Protein AF-R7PV23-F1 (afdb_monomer)

Foldseek 3Di:
DQQLVVLVVQLVVLVVQLVVCVVPPVSNVVSVVSNVVSVVSNVVSVVVVVVLVVVLVVVVVVCCVVPVVVLLVVLLVVLVVLVVVDDDPVSVVVLVVSLVVQLVSCCVVRVSDDSVVSNVSSVVSSVVSVVD

Mean predicted aligned error: 7.18 Å

Organism: NCBI:txid1263088

pLDDT: mean 91.24, std 4.99, range [59.69, 97.0]

Solvent-accessible surface area (backbone atoms only — not comparable to full-atom values): 6990 Å² total; per-residue (Å²): 132,64,49,39,60,55,12,49,52,39,28,55,53,16,52,53,42,29,66,76,24,64,91,38,66,75,53,24,55,52,20,50,51,43,26,54,52,12,49,52,41,23,51,52,36,52,52,52,51,53,52,50,51,49,53,52,51,57,51,44,60,57,36,38,70,72,47,49,50,55,50,53,50,55,52,52,53,49,49,56,52,42,63,74,74,39,63,72,68,60,32,54,53,53,50,54,50,50,49,52,52,50,47,49,53,49,48,72,75,40,72,87,58,53,69,72,57,52,51,48,54,45,51,52,50,54,56,56,59,75,76,109

Structure (mmCIF, N/CA/C/O backbone):
data_AF-R7PV23-F1
#
_entry.id   AF-R7PV23-F1
#
loop_
_atom_site.group_PDB
_atom_site.id
_atom_site.type_symbol
_atom_site.label_atom_id
_atom_site.label_alt_id
_atom_site.label_comp_id
_atom_site.label_asym_id
_atom_site.label_entity_id
_atom_site.label_seq_id
_atom_site.pdbx_PDB_ins_code
_atom_site.Cartn_x
_atom_site.Cartn_y
_atom_site.Cartn_z
_atom_site.occupancy
_atom_site.B_iso_or_equiv
_atom_site.auth_seq_id
_atom_site.auth_comp_id
_atom_site.auth_asym_id
_atom_site.auth_atom_id
_atom_site.pdbx_PDB_model_num
ATOM 1 N N . MET A 1 1 ? 6.591 11.189 -14.316 1.00 60.50 1 MET A N 1
ATOM 2 C CA . MET A 1 1 ? 6.814 10.385 -15.539 1.00 60.50 1 MET A CA 1
ATOM 3 C C . MET A 1 1 ? 7.499 9.096 -15.109 1.00 60.50 1 MET A C 1
ATOM 5 O O . MET A 1 1 ? 8.414 9.182 -14.304 1.00 60.50 1 MET A O 1
ATOM 9 N N . ASP A 1 2 ? 7.009 7.926 -15.515 1.00 82.88 2 ASP A N 1
ATOM 10 C CA . ASP A 1 2 ? 7.526 6.635 -15.030 1.00 82.88 2 ASP A CA 1
ATOM 11 C C . ASP A 1 2 ? 8.887 6.334 -15.678 1.00 82.88 2 ASP A C 1
ATOM 13 O O . ASP A 1 2 ? 8.956 6.047 -16.874 1.00 82.88 2 ASP A O 1
ATOM 17 N N . THR A 1 3 ? 9.967 6.429 -14.896 1.00 84.25 3 THR A N 1
ATOM 18 C CA . THR A 1 3 ? 11.354 6.235 -15.352 1.00 84.25 3 THR A CA 1
ATOM 19 C C . THR A 1 3 ? 11.546 4.898 -16.066 1.00 84.25 3 THR A C 1
ATOM 21 O O . THR A 1 3 ? 12.290 4.825 -17.042 1.00 84.25 3 THR A O 1
ATOM 24 N N . LYS A 1 4 ? 10.804 3.857 -15.662 1.00 88.44 4 LYS A N 1
ATOM 25 C CA . LYS A 1 4 ? 10.847 2.545 -16.320 1.00 88.44 4 LYS A CA 1
ATOM 26 C C . LYS A 1 4 ? 10.292 2.623 -17.738 1.00 88.44 4 LYS A C 1
ATOM 28 O O . LYS A 1 4 ? 10.907 2.090 -18.657 1.00 88.44 4 LYS A O 1
ATOM 33 N N . LYS A 1 5 ? 9.169 3.327 -17.931 1.00 89.38 5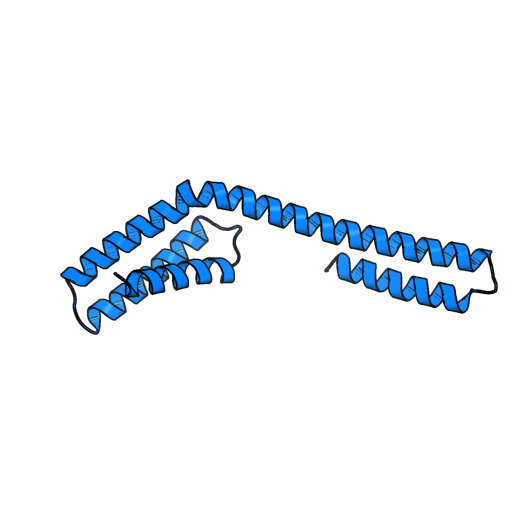 LYS A N 1
ATOM 34 C CA . LYS A 1 5 ? 8.550 3.525 -19.254 1.00 89.38 5 LYS A CA 1
ATOM 35 C C . LYS A 1 5 ? 9.441 4.345 -20.183 1.00 89.38 5 LYS A C 1
ATOM 37 O O . LYS A 1 5 ? 9.518 4.029 -21.364 1.00 89.38 5 LYS A O 1
ATOM 42 N N . ILE A 1 6 ? 10.139 5.351 -19.649 1.00 89.81 6 ILE A N 1
ATOM 43 C CA . ILE A 1 6 ? 11.120 6.137 -20.414 1.00 89.81 6 ILE A CA 1
ATOM 44 C C . ILE A 1 6 ? 12.256 5.232 -20.899 1.00 89.81 6 ILE A C 1
ATOM 46 O O . ILE A 1 6 ? 12.561 5.225 -22.088 1.00 89.81 6 ILE A O 1
ATOM 50 N N . GLY A 1 7 ? 12.846 4.435 -20.002 1.00 89.75 7 GLY A N 1
ATOM 51 C CA . GLY A 1 7 ? 13.919 3.512 -20.372 1.00 89.75 7 GLY A CA 1
ATOM 52 C C . GLY A 1 7 ? 13.468 2.475 -21.407 1.00 89.75 7 GLY A C 1
ATOM 53 O O . GLY A 1 7 ? 14.158 2.272 -22.401 1.00 89.75 7 GLY A O 1
ATOM 54 N N . ILE A 1 8 ? 12.256 1.920 -21.265 1.00 91.88 8 ILE A N 1
ATOM 55 C CA . ILE A 1 8 ? 11.673 0.993 -22.252 1.00 91.88 8 ILE A CA 1
ATOM 56 C C . ILE A 1 8 ? 11.513 1.668 -23.621 1.00 91.88 8 ILE A C 1
ATOM 58 O O . ILE A 1 8 ? 11.875 1.076 -24.634 1.00 91.88 8 ILE A O 1
ATOM 62 N N . ALA A 1 9 ? 11.022 2.910 -23.672 1.00 93.25 9 ALA A N 1
ATOM 63 C CA . ALA A 1 9 ? 10.896 3.643 -24.931 1.00 93.25 9 ALA A CA 1
ATOM 64 C C . ALA A 1 9 ? 12.261 3.853 -25.614 1.00 93.25 9 ALA A C 1
ATOM 66 O O . ALA A 1 9 ? 12.383 3.647 -26.820 1.00 93.25 9 ALA A O 1
ATOM 67 N N . ILE A 1 10 ? 13.300 4.188 -24.840 1.00 92.00 10 ILE A N 1
ATOM 68 C CA . ILE A 1 10 ? 14.673 4.341 -25.346 1.00 92.00 10 ILE A CA 1
ATOM 69 C C . ILE A 1 10 ? 15.209 3.012 -25.896 1.00 92.00 10 ILE A C 1
ATOM 71 O O . ILE A 1 10 ? 15.812 3.004 -26.967 1.00 92.00 10 ILE A O 1
ATOM 75 N N . ILE A 1 11 ? 14.950 1.887 -25.216 1.00 93.81 11 ILE A N 1
ATOM 76 C CA . ILE A 1 11 ? 15.338 0.548 -25.691 1.00 93.81 11 ILE A CA 1
ATOM 77 C C . ILE A 1 11 ? 14.674 0.243 -27.038 1.00 93.81 11 ILE A C 1
ATOM 79 O O . ILE A 1 11 ? 15.354 -0.196 -27.961 1.00 93.81 11 ILE A O 1
ATOM 83 N N . VAL A 1 12 ? 13.369 0.500 -27.178 1.00 94.69 12 VAL A N 1
ATOM 84 C CA . VAL A 1 12 ? 12.626 0.236 -28.424 1.00 94.69 12 VAL A CA 1
ATOM 85 C C . VAL A 1 12 ? 13.181 1.058 -29.591 1.00 94.69 12 VAL A C 1
ATOM 87 O O . VAL A 1 12 ? 13.401 0.520 -30.680 1.00 94.69 12 VAL A O 1
ATOM 90 N N . VAL A 1 13 ? 13.464 2.344 -29.365 1.00 93.44 13 VAL A N 1
ATOM 91 C CA . VAL A 1 13 ? 14.088 3.208 -30.379 1.00 93.44 13 VAL A CA 1
ATOM 92 C C . VAL A 1 13 ? 15.494 2.711 -30.718 1.00 93.44 13 VAL A C 1
ATOM 94 O O . VAL A 1 13 ? 15.823 2.562 -31.892 1.00 93.44 13 VAL A O 1
ATOM 97 N N . GLY A 1 14 ? 16.307 2.392 -29.708 1.00 92.06 14 GLY A N 1
ATOM 98 C CA . GLY A 1 14 ? 17.664 1.885 -29.896 1.00 92.06 14 GLY A CA 1
ATOM 99 C C . GLY A 1 14 ? 17.706 0.580 -30.697 1.00 92.06 14 GLY A C 1
ATOM 100 O O . GLY A 1 14 ? 18.492 0.465 -31.631 1.00 92.06 14 GLY A O 1
ATOM 101 N N . LEU A 1 15 ? 16.816 -0.373 -30.402 1.00 92.56 15 LEU A N 1
ATOM 102 C CA . LEU A 1 15 ? 16.712 -1.636 -31.141 1.00 92.56 15 LEU A CA 1
ATOM 103 C C . LEU A 1 15 ? 16.295 -1.416 -32.598 1.00 92.56 15 LEU A C 1
ATOM 105 O O . LEU A 1 15 ? 16.847 -2.052 -33.493 1.00 92.56 15 LEU A O 1
ATOM 109 N N . SER A 1 16 ? 15.370 -0.487 -32.846 1.00 92.56 16 SER A N 1
ATOM 110 C CA . SER A 1 16 ? 14.959 -0.127 -34.209 1.00 92.56 16 SER A CA 1
ATOM 111 C C . SER A 1 16 ? 16.139 0.431 -35.014 1.00 92.56 16 SER A C 1
ATOM 113 O O . SER A 1 16 ? 16.352 0.039 -36.161 1.00 92.56 16 SER A O 1
ATOM 115 N N . LEU A 1 17 ? 16.961 1.282 -34.390 1.00 90.38 17 LEU A N 1
ATOM 116 C CA . LEU A 1 17 ? 18.183 1.813 -34.999 1.00 90.38 17 LEU A CA 1
ATOM 117 C C . LEU A 1 17 ? 19.230 0.715 -35.244 1.00 90.38 17 LEU A C 1
ATOM 119 O O . LEU A 1 17 ? 19.883 0.734 -36.284 1.00 90.38 17 LEU A O 1
ATOM 123 N N . CYS A 1 18 ? 19.368 -0.265 -34.344 1.00 91.12 18 CYS A N 1
ATOM 124 C CA . CYS A 1 18 ? 20.262 -1.408 -34.560 1.00 91.12 18 CYS A CA 1
ATOM 125 C C . CYS A 1 18 ? 19.884 -2.199 -35.820 1.00 91.12 18 CYS A C 1
ATOM 127 O O . CYS A 1 18 ? 20.767 -2.565 -36.591 1.00 91.12 18 CYS A O 1
ATOM 129 N N . VAL A 1 19 ? 18.586 -2.436 -3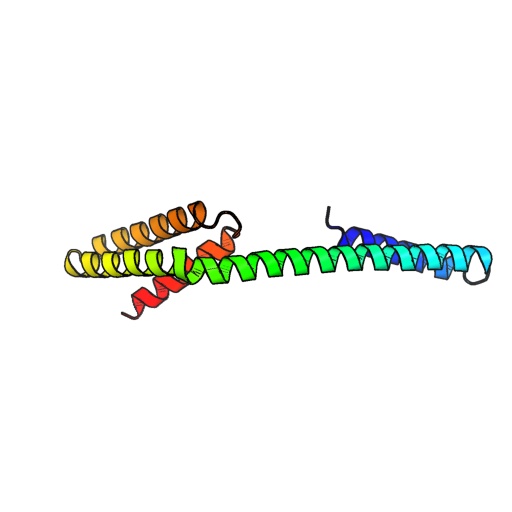6.047 1.00 91.31 19 VAL A N 1
ATOM 130 C CA . VAL A 1 19 ? 18.100 -3.131 -37.252 1.00 91.31 19 VAL A CA 1
ATOM 131 C C . VAL A 1 19 ? 18.367 -2.298 -38.508 1.00 91.31 19 VAL A C 1
ATOM 133 O O . VAL A 1 19 ? 18.845 -2.835 -39.502 1.00 91.31 19 VAL A O 1
ATOM 136 N N . MET A 1 20 ? 18.111 -0.986 -38.465 1.00 91.00 20 MET A N 1
ATOM 137 C CA . MET A 1 20 ? 18.334 -0.095 -39.613 1.00 91.00 20 MET A CA 1
ATOM 138 C C . MET A 1 20 ? 19.809 0.038 -40.011 1.00 91.00 20 MET A C 1
ATOM 140 O O . MET A 1 20 ? 20.106 0.224 -41.188 1.00 91.00 20 MET A O 1
ATOM 144 N N . PHE A 1 21 ? 20.731 -0.029 -39.049 1.00 91.69 21 PHE A N 1
ATOM 145 C CA . PHE A 1 21 ? 22.161 0.199 -39.274 1.00 91.69 21 PHE A CA 1
ATOM 146 C C . PHE A 1 21 ? 23.011 -1.071 -39.182 1.00 91.69 21 PHE A C 1
ATOM 148 O O . PHE A 1 21 ? 24.214 -0.979 -38.934 1.00 91.69 21 PHE A O 1
ATOM 155 N N . ILE A 1 22 ? 22.413 -2.245 -39.396 1.00 88.94 22 ILE A N 1
ATOM 156 C CA . ILE A 1 22 ? 23.093 -3.538 -39.234 1.00 88.94 22 ILE A CA 1
ATOM 157 C C . ILE A 1 22 ? 24.365 -3.662 -40.090 1.00 88.94 22 ILE A C 1
ATOM 159 O O . ILE A 1 22 ? 25.371 -4.188 -39.619 1.00 88.94 22 ILE A O 1
ATOM 163 N N . ASP A 1 23 ? 24.361 -3.071 -41.287 1.00 88.00 23 ASP A N 1
ATOM 164 C CA . ASP A 1 23 ? 25.488 -3.106 -42.228 1.00 88.00 23 ASP A CA 1
ATOM 165 C C . ASP A 1 23 ? 26.545 -2.019 -41.969 1.00 88.00 23 ASP A C 1
ATOM 167 O O . ASP A 1 23 ? 27.603 -2.001 -42.600 1.00 88.00 23 ASP A O 1
ATOM 171 N N . SER A 1 24 ? 26.292 -1.092 -41.039 1.00 91.06 24 SER A N 1
ATOM 172 C CA . SER A 1 24 ? 27.228 -0.020 -40.707 1.00 91.06 24 SER A CA 1
ATOM 173 C C . SER A 1 24 ? 27.692 -0.108 -39.262 1.00 91.06 24 SER A C 1
ATOM 175 O O . SER A 1 24 ? 27.079 0.443 -38.347 1.00 91.06 24 SER A O 1
ATOM 177 N N . TYR A 1 25 ? 28.854 -0.734 -39.070 1.00 85.19 25 TYR A N 1
ATOM 178 C CA . TYR A 1 25 ? 29.451 -0.983 -37.756 1.00 85.19 25 TYR A CA 1
ATOM 179 C C . TYR A 1 25 ? 29.484 0.255 -36.838 1.00 85.19 25 TYR A C 1
ATOM 181 O O . TYR A 1 25 ? 29.143 0.171 -35.661 1.00 85.19 25 TYR A O 1
ATOM 189 N N . LYS A 1 26 ? 29.826 1.438 -37.367 1.00 87.25 26 LYS A N 1
ATOM 190 C CA . LYS A 1 26 ? 29.892 2.684 -36.580 1.00 87.25 26 LYS A CA 1
ATOM 191 C C . LYS A 1 26 ? 28.526 3.104 -36.019 1.00 87.25 26 LYS A C 1
ATOM 193 O O . LYS A 1 26 ? 28.428 3.514 -34.859 1.00 87.25 26 LYS A O 1
ATOM 198 N N . TYR A 1 27 ? 27.477 3.017 -36.832 1.00 88.12 27 TYR A N 1
ATOM 199 C CA . TYR A 1 27 ? 26.124 3.383 -36.412 1.00 88.12 27 TYR A CA 1
ATOM 200 C C . TYR A 1 27 ? 25.480 2.275 -35.575 1.00 88.12 27 TYR A C 1
ATOM 202 O O . TYR A 1 27 ? 24.780 2.587 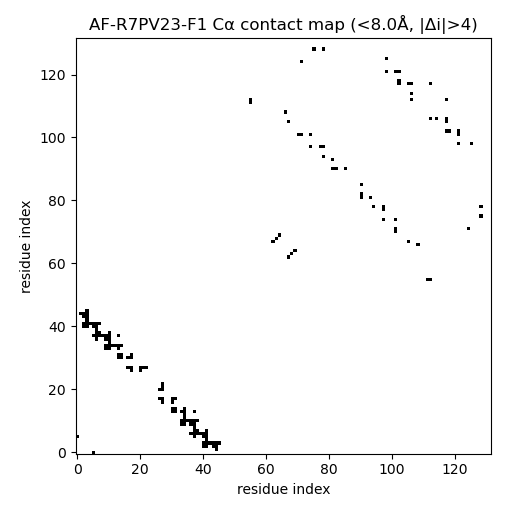-34.614 1.00 88.12 27 TYR A O 1
ATOM 210 N N . LEU A 1 28 ? 25.811 1.009 -35.844 1.00 89.81 28 LEU A N 1
ATOM 211 C CA . LEU A 1 28 ? 25.411 -0.137 -35.031 1.00 89.81 28 LEU A CA 1
ATOM 212 C C . LEU A 1 28 ? 25.922 -0.023 -33.587 1.00 89.81 28 LEU A C 1
ATOM 214 O O . LEU A 1 28 ? 25.140 -0.143 -32.649 1.00 89.81 28 LEU A O 1
ATOM 218 N N . VAL A 1 29 ? 27.212 0.275 -33.391 1.00 89.44 29 VAL A N 1
ATOM 219 C CA . VAL A 1 29 ? 27.804 0.478 -32.052 1.00 89.44 29 VAL A CA 1
ATOM 220 C C . VAL A 1 29 ? 27.134 1.646 -31.321 1.00 89.44 29 VAL A C 1
ATOM 222 O O . VAL A 1 29 ? 26.851 1.569 -30.121 1.00 89.44 29 VAL A O 1
ATOM 225 N N . SER A 1 30 ? 26.834 2.724 -32.048 1.00 89.19 30 SER A N 1
ATOM 226 C CA . SER A 1 30 ? 26.137 3.886 -31.488 1.00 89.19 30 SER A CA 1
ATOM 227 C C . SER A 1 30 ? 24.713 3.525 -31.046 1.00 89.19 30 SER A C 1
A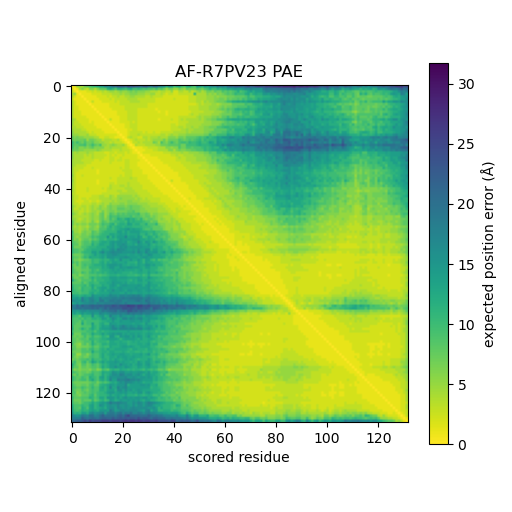TOM 229 O O . SER A 1 30 ? 24.311 3.854 -29.931 1.00 89.19 30 SER A O 1
ATOM 231 N N . ALA A 1 31 ? 23.970 2.786 -31.873 1.00 90.75 31 ALA A N 1
ATOM 232 C CA . ALA A 1 31 ? 22.629 2.305 -31.552 1.00 90.75 31 ALA A CA 1
ATOM 233 C C . ALA A 1 31 ? 22.632 1.335 -30.356 1.00 90.75 31 ALA A C 1
ATOM 235 O O . ALA A 1 31 ? 21.810 1.467 -29.448 1.00 90.75 31 ALA A O 1
ATOM 236 N N . LEU A 1 32 ? 23.614 0.430 -30.285 1.00 91.38 32 LEU A N 1
ATOM 237 C CA . LEU A 1 32 ? 23.788 -0.489 -29.158 1.00 91.38 32 LEU A CA 1
ATOM 238 C C . LEU A 1 32 ? 24.026 0.268 -27.841 1.00 91.38 32 LEU A C 1
ATOM 240 O O . LEU A 1 32 ? 23.472 -0.089 -26.804 1.00 91.38 32 LEU A O 1
ATOM 244 N N . THR A 1 33 ? 24.802 1.353 -27.887 1.00 92.00 33 THR A N 1
ATOM 245 C CA . THR A 1 33 ? 25.052 2.211 -26.719 1.00 92.00 33 THR A CA 1
ATOM 246 C C . THR A 1 33 ? 23.756 2.846 -26.206 1.00 92.00 33 THR A C 1
ATOM 248 O O . THR A 1 33 ? 23.520 2.878 -24.997 1.00 92.00 33 THR A O 1
ATOM 251 N N . VAL A 1 34 ? 22.873 3.288 -27.110 1.00 92.19 34 VAL A N 1
ATOM 252 C CA . VAL A 1 34 ? 21.541 3.811 -26.754 1.00 92.19 34 VAL A CA 1
ATOM 253 C C . VAL A 1 34 ? 20.685 2.734 -26.083 1.00 92.19 34 VAL A C 1
ATOM 255 O O . VAL A 1 34 ? 20.041 3.013 -25.071 1.00 92.19 34 VAL A O 1
ATOM 258 N N . VAL A 1 35 ? 20.717 1.496 -26.586 1.00 93.81 35 VAL A N 1
ATOM 259 C CA . VAL A 1 35 ? 20.005 0.363 -25.968 1.00 93.81 35 VAL A CA 1
ATOM 260 C C . VAL A 1 35 ? 20.505 0.110 -24.543 1.00 93.81 35 VAL A C 1
ATOM 262 O O . VAL A 1 35 ? 19.693 0.020 -23.621 1.00 93.81 35 VAL A O 1
ATOM 265 N N . ILE A 1 36 ? 21.826 0.051 -24.336 1.00 94.31 36 I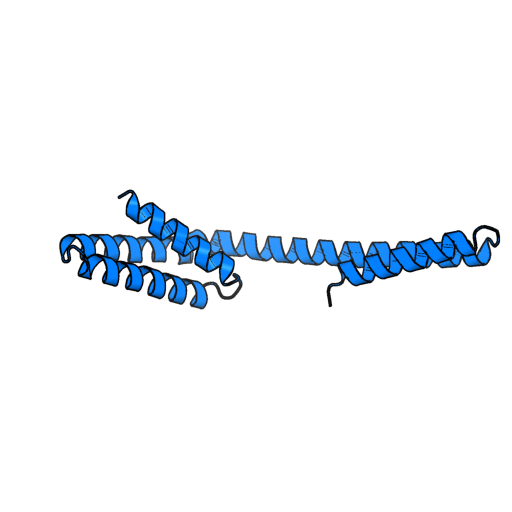LE A N 1
ATOM 266 C CA . ILE A 1 36 ? 22.434 -0.148 -23.007 1.00 94.31 36 ILE A CA 1
ATOM 267 C C . ILE A 1 36 ? 22.017 0.970 -22.042 1.00 94.31 36 ILE A C 1
ATOM 269 O O . ILE A 1 36 ? 21.651 0.700 -20.897 1.00 94.31 36 ILE A O 1
ATOM 273 N N . LEU A 1 37 ? 22.016 2.222 -22.503 1.00 92.69 37 LEU A N 1
ATOM 274 C CA . LEU A 1 37 ? 21.587 3.362 -21.696 1.00 92.69 37 LEU A CA 1
ATOM 275 C C . LEU A 1 37 ? 20.102 3.261 -21.310 1.00 92.69 37 LEU A C 1
ATOM 277 O O . LEU A 1 37 ? 19.748 3.505 -20.156 1.00 92.69 37 LEU A O 1
ATOM 281 N N . GLY A 1 38 ? 19.245 2.831 -22.239 1.00 92.75 38 GLY A N 1
ATOM 282 C CA . GLY A 1 38 ? 17.839 2.541 -21.958 1.00 92.75 38 GLY A CA 1
ATOM 283 C C . GLY A 1 38 ? 17.664 1.470 -20.874 1.00 92.75 38 GLY A C 1
ATOM 284 O O . GLY A 1 38 ? 16.897 1.675 -19.932 1.00 92.75 38 GLY A O 1
ATOM 285 N N . PHE A 1 39 ? 18.440 0.381 -20.936 1.00 93.38 39 PHE A N 1
ATOM 286 C CA . PHE A 1 39 ? 18.449 -0.662 -19.902 1.00 93.38 39 PHE A CA 1
ATOM 287 C C . PHE A 1 39 ? 18.857 -0.130 -18.526 1.00 93.38 39 PHE A C 1
ATOM 289 O O . PHE A 1 39 ? 18.184 -0.433 -17.538 1.00 93.38 39 PHE 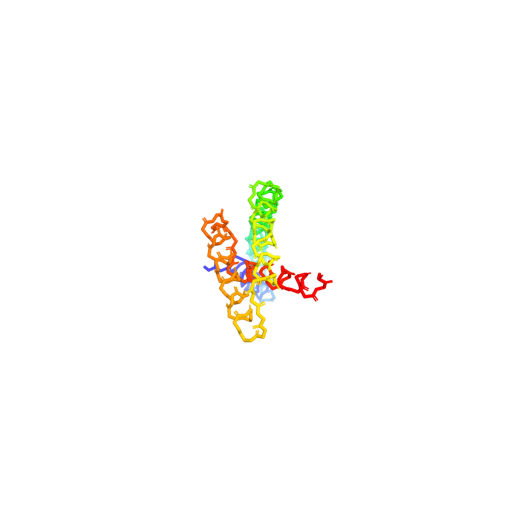A O 1
ATOM 296 N N . LEU A 1 40 ? 19.916 0.682 -18.446 1.00 93.69 40 LEU A N 1
ATOM 297 C CA . LEU A 1 40 ? 20.362 1.279 -17.183 1.00 93.69 40 LEU A CA 1
ATOM 298 C C . LEU A 1 40 ? 19.277 2.165 -16.559 1.00 93.69 40 LEU A C 1
ATOM 300 O O . LEU A 1 40 ? 19.007 2.056 -15.364 1.00 93.69 40 LEU A O 1
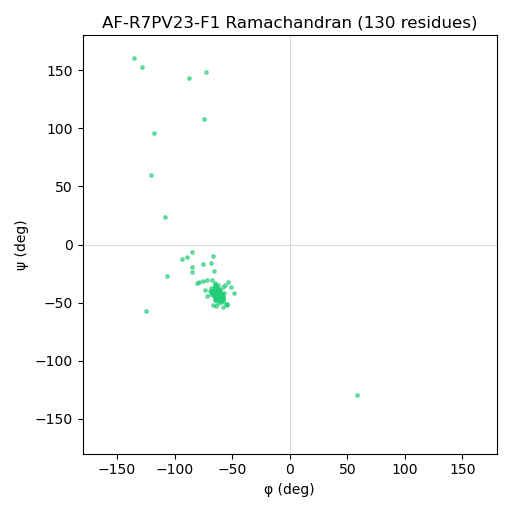ATOM 304 N N . ILE A 1 41 ? 18.609 2.994 -17.366 1.00 92.00 41 ILE A N 1
ATOM 305 C CA . ILE A 1 41 ? 17.510 3.854 -16.903 1.00 92.00 41 ILE A CA 1
ATOM 306 C C . ILE A 1 41 ? 16.351 3.009 -16.363 1.00 92.00 41 ILE A C 1
ATOM 308 O O . ILE A 1 41 ? 15.841 3.282 -15.272 1.00 92.00 41 ILE A O 1
ATOM 312 N N . THR A 1 42 ? 15.950 1.961 -17.089 1.00 92.44 42 THR A N 1
ATOM 313 C CA . THR A 1 42 ? 14.894 1.049 -16.635 1.00 92.44 42 THR A CA 1
ATOM 314 C C . THR A 1 42 ? 15.277 0.365 -15.322 1.00 92.44 42 THR A C 1
ATOM 316 O O . THR A 1 42 ? 14.464 0.335 -14.396 1.00 92.44 42 THR A O 1
ATOM 319 N N . LEU A 1 43 ? 16.513 -0.129 -15.203 1.00 91.62 43 LEU A N 1
ATOM 320 C CA . LEU A 1 43 ? 17.013 -0.805 -14.004 1.00 91.62 43 LEU A CA 1
ATOM 321 C C . LEU A 1 43 ? 17.038 0.125 -12.783 1.00 91.62 43 LEU A C 1
ATOM 323 O O . LEU A 1 43 ? 16.578 -0.266 -11.711 1.00 91.62 43 LEU A O 1
ATOM 327 N N . ILE A 1 44 ? 17.485 1.375 -12.944 1.00 91.50 44 ILE A N 1
ATOM 328 C CA . ILE A 1 44 ? 17.429 2.394 -11.883 1.00 91.50 44 ILE A CA 1
ATOM 329 C C . ILE A 1 44 ? 15.980 2.642 -11.448 1.00 91.50 44 ILE A C 1
ATOM 331 O O . ILE A 1 44 ? 15.705 2.718 -10.250 1.00 91.50 44 ILE A O 1
ATOM 335 N N . GLY A 1 45 ? 15.045 2.720 -12.400 1.00 90.12 45 GLY A N 1
ATOM 336 C CA . GLY A 1 45 ? 13.617 2.857 -12.107 1.00 90.12 45 GLY A CA 1
ATOM 337 C C . GLY A 1 45 ? 13.078 1.712 -11.243 1.00 90.12 45 GLY A C 1
ATOM 338 O O . GLY A 1 45 ? 12.402 1.959 -10.247 1.00 90.12 45 GLY A O 1
ATOM 339 N N . TYR A 1 46 ? 13.427 0.465 -11.568 1.00 89.19 46 TYR A N 1
ATOM 340 C CA . TYR A 1 46 ? 13.044 -0.695 -10.756 1.00 89.19 46 TYR A CA 1
ATOM 341 C C . TYR A 1 46 ? 13.691 -0.692 -9.368 1.00 89.19 46 TYR A C 1
ATOM 343 O O . TYR A 1 46 ? 13.008 -0.949 -8.378 1.00 89.19 46 TYR A O 1
ATOM 351 N N . LEU A 1 47 ? 14.986 -0.378 -9.265 1.00 89.31 47 LEU A N 1
ATOM 352 C CA . LEU A 1 47 ? 15.680 -0.319 -7.975 1.00 89.31 47 LEU A CA 1
ATOM 353 C C . LEU A 1 47 ? 15.094 0.756 -7.053 1.00 89.31 47 LEU A C 1
ATOM 355 O O . LEU A 1 47 ? 14.972 0.529 -5.848 1.00 89.31 47 LEU A O 1
ATOM 359 N N . ALA A 1 48 ? 14.705 1.907 -7.605 1.00 87.38 48 ALA A N 1
ATOM 360 C CA . ALA A 1 48 ? 14.045 2.964 -6.848 1.00 87.38 48 ALA A CA 1
ATOM 361 C C . ALA A 1 48 ? 12.709 2.486 -6.256 1.00 87.38 48 ALA A C 1
ATOM 363 O O . ALA A 1 48 ? 12.452 2.712 -5.071 1.00 87.38 48 ALA A O 1
ATOM 364 N N . ASP A 1 49 ? 11.902 1.768 -7.041 1.00 87.94 49 ASP A N 1
ATOM 365 C CA . ASP A 1 49 ? 10.642 1.189 -6.566 1.00 87.94 49 ASP A CA 1
ATOM 366 C C . ASP A 1 49 ? 10.870 0.143 -5.474 1.00 87.94 49 ASP A C 1
ATOM 368 O O . ASP A 1 49 ? 10.214 0.194 -4.434 1.00 87.94 49 ASP A O 1
ATOM 372 N N . VAL A 1 50 ? 11.830 -0.769 -5.661 1.00 88.56 50 VAL A N 1
ATOM 373 C CA . VAL A 1 50 ? 12.171 -1.787 -4.652 1.00 88.56 50 VAL A CA 1
ATOM 374 C C . VAL A 1 50 ? 12.623 -1.129 -3.350 1.00 88.56 50 VAL A C 1
ATOM 376 O O . VAL A 1 50 ? 12.171 -1.515 -2.274 1.00 88.56 50 VAL A O 1
ATOM 379 N N . LYS A 1 51 ? 13.470 -0.097 -3.425 1.00 88.75 51 LYS A N 1
ATOM 380 C CA . LYS A 1 51 ? 13.933 0.640 -2.244 1.00 88.75 51 LYS A CA 1
ATOM 381 C C . LYS A 1 51 ? 12.783 1.358 -1.535 1.00 88.75 51 LYS A C 1
ATOM 383 O O . LYS A 1 51 ? 12.719 1.326 -0.307 1.00 88.75 51 LYS A O 1
ATOM 388 N N . LYS A 1 52 ? 11.865 1.970 -2.290 1.00 87.75 52 LYS A N 1
ATOM 389 C CA . LYS A 1 52 ? 10.665 2.614 -1.739 1.00 87.75 52 LYS A CA 1
ATOM 390 C C . LYS A 1 52 ? 9.761 1.597 -1.038 1.00 87.75 52 LYS A C 1
ATOM 392 O O . LYS A 1 52 ? 9.318 1.857 0.075 1.00 87.75 52 LYS A O 1
ATOM 397 N N . GLN A 1 53 ? 9.519 0.444 -1.659 1.00 86.88 53 GLN A N 1
ATOM 398 C CA . GLN A 1 53 ? 8.709 -0.626 -1.070 1.00 86.88 53 GLN A CA 1
ATOM 399 C C . GLN A 1 53 ? 9.356 -1.197 0.190 1.00 86.88 53 GLN A C 1
ATOM 401 O O . GLN A 1 53 ? 8.672 -1.368 1.193 1.00 86.88 53 GLN A O 1
ATOM 406 N N . LYS A 1 54 ? 10.677 -1.413 0.177 1.00 90.81 54 LYS A N 1
ATOM 407 C CA . LYS A 1 54 ? 11.420 -1.846 1.363 1.00 90.81 54 LYS A CA 1
ATOM 408 C C . LYS A 1 54 ? 11.246 -0.859 2.519 1.00 90.81 54 LYS A C 1
ATOM 410 O O . LYS A 1 54 ? 10.878 -1.272 3.606 1.00 90.81 54 LYS A O 1
ATOM 415 N N . PHE A 1 55 ? 11.423 0.438 2.261 1.00 89.81 55 PHE A N 1
ATOM 416 C CA . PHE A 1 55 ? 11.218 1.473 3.277 1.00 89.81 55 PHE A CA 1
ATOM 417 C C . PHE A 1 55 ? 9.796 1.459 3.857 1.00 89.81 55 PHE A C 1
ATOM 419 O O . PHE A 1 55 ? 9.631 1.537 5.070 1.00 89.81 55 PHE A O 1
ATOM 426 N N . ILE A 1 56 ? 8.773 1.347 3.000 1.00 89.00 56 ILE A N 1
ATOM 427 C CA . ILE A 1 56 ? 7.377 1.261 3.449 1.00 89.00 56 ILE A CA 1
ATOM 428 C C . ILE A 1 56 ? 7.173 0.020 4.318 1.00 89.00 56 ILE A C 1
ATOM 430 O O . ILE A 1 56 ? 6.541 0.121 5.360 1.00 89.00 56 ILE A O 1
ATOM 434 N N . ASN A 1 57 ? 7.710 -1.130 3.910 1.00 90.00 57 ASN A N 1
ATOM 435 C CA . ASN A 1 57 ? 7.535 -2.390 4.623 1.00 90.00 57 ASN A CA 1
ATOM 436 C C . ASN A 1 57 ? 8.249 -2.400 5.982 1.00 90.00 57 ASN A C 1
ATOM 438 O O . ASN A 1 57 ? 7.667 -2.827 6.972 1.00 90.00 57 ASN A O 1
ATOM 442 N N . ASP A 1 58 ? 9.478 -1.885 6.037 1.00 91.62 58 ASP A N 1
ATOM 443 C CA . ASP A 1 58 ? 10.249 -1.778 7.277 1.00 91.62 58 ASP A CA 1
ATOM 444 C C . ASP A 1 58 ? 9.526 -0.856 8.273 1.00 91.62 58 ASP A C 1
ATOM 446 O O . ASP A 1 58 ? 9.301 -1.230 9.422 1.00 91.62 58 ASP A O 1
ATOM 450 N N . LYS A 1 59 ? 9.055 0.309 7.807 1.00 91.38 59 LYS A N 1
ATOM 451 C CA . LYS A 1 59 ? 8.293 1.247 8.640 1.00 91.38 59 LYS A CA 1
ATOM 452 C C . LYS A 1 59 ? 6.937 0.684 9.074 1.00 91.38 59 LYS A C 1
ATOM 454 O O . LYS A 1 59 ? 6.526 0.880 10.213 1.00 91.38 59 LYS A O 1
ATOM 459 N N . LEU A 1 60 ? 6.251 -0.029 8.180 1.00 91.81 60 LEU A N 1
ATOM 460 C CA . LEU A 1 60 ? 4.977 -0.666 8.491 1.00 91.81 60 LEU A CA 1
ATOM 461 C C . LEU A 1 60 ? 5.141 -1.729 9.576 1.00 91.81 60 LEU A C 1
ATOM 463 O O . LEU A 1 60 ? 4.307 -1.788 10.468 1.00 91.81 60 LEU A O 1
ATOM 467 N N . ASN A 1 61 ? 6.213 -2.523 9.540 1.00 91.56 61 ASN A N 1
ATOM 468 C CA . ASN A 1 61 ? 6.490 -3.509 10.584 1.00 91.56 61 ASN A CA 1
ATOM 469 C C . ASN A 1 61 ? 6.630 -2.864 11.969 1.00 91.56 61 ASN A C 1
ATOM 471 O O . ASN A 1 61 ? 6.061 -3.371 12.930 1.00 91.56 61 ASN A O 1
ATOM 475 N N . GLU A 1 62 ? 7.322 -1.728 12.069 1.00 92.44 62 GLU A N 1
ATOM 476 C CA . GLU A 1 62 ? 7.422 -0.975 13.327 1.00 92.44 62 GLU A CA 1
ATOM 477 C C . GLU A 1 62 ? 6.067 -0.386 13.755 1.00 92.44 62 GLU A C 1
ATOM 479 O O . GLU A 1 62 ? 5.675 -0.443 14.924 1.00 92.44 62 GLU A O 1
ATOM 484 N N . ASP A 1 63 ? 5.319 0.172 12.803 1.00 93.75 63 ASP A N 1
ATOM 485 C CA . ASP A 1 63 ? 4.036 0.814 13.079 1.00 93.75 63 ASP A CA 1
ATOM 486 C C . ASP A 1 63 ? 2.899 -0.193 13.347 1.00 93.75 63 ASP A C 1
ATOM 488 O O . ASP A 1 63 ? 1.880 0.194 13.927 1.00 93.75 63 ASP A O 1
ATOM 492 N N . ILE A 1 64 ? 3.052 -1.479 12.996 1.00 91.56 64 ILE A N 1
ATOM 493 C CA . ILE A 1 64 ? 2.087 -2.530 13.357 1.00 91.56 64 ILE A CA 1
ATOM 494 C C . ILE A 1 64 ? 1.924 -2.591 14.875 1.00 91.56 64 ILE A C 1
ATOM 496 O O . ILE A 1 64 ? 0.805 -2.468 15.372 1.00 91.56 64 ILE A O 1
ATOM 500 N N . GLU A 1 65 ? 3.025 -2.735 15.608 1.00 92.50 65 GLU A N 1
ATOM 501 C CA . GLU A 1 65 ? 2.993 -2.852 17.068 1.00 92.50 65 GLU A CA 1
ATOM 502 C C . GLU A 1 65 ? 2.676 -1.510 17.732 1.00 92.50 65 GLU A C 1
ATOM 504 O O . GLU A 1 65 ? 1.924 -1.445 18.704 1.00 92.50 65 GLU A O 1
ATOM 509 N N . ARG A 1 66 ? 3.222 -0.414 17.193 1.00 93.69 66 ARG A N 1
ATOM 510 C CA . ARG A 1 66 ? 3.123 0.905 17.827 1.00 93.69 66 ARG A CA 1
ATOM 511 C C . ARG A 1 66 ? 1.792 1.615 17.581 1.00 93.69 66 ARG A C 1
ATOM 513 O O . ARG A 1 66 ? 1.357 2.388 18.431 1.00 93.69 66 ARG A O 1
ATOM 520 N N . ILE A 1 67 ? 1.177 1.415 16.417 1.00 94.44 67 ILE A N 1
ATOM 521 C CA . ILE A 1 67 ? 0.031 2.211 15.953 1.00 94.44 67 ILE A CA 1
ATOM 522 C C . ILE A 1 67 ? -1.150 1.305 15.616 1.00 94.44 67 ILE A C 1
ATOM 524 O O . ILE A 1 67 ? -2.229 1.468 16.187 1.00 94.44 67 ILE A O 1
ATOM 528 N N . ILE A 1 68 ? -0.967 0.338 14.712 1.00 93.06 68 ILE A N 1
ATOM 529 C CA . ILE A 1 68 ? -2.088 -0.443 14.170 1.00 93.06 68 ILE A CA 1
ATOM 530 C C . ILE A 1 68 ? -2.716 -1.309 15.263 1.00 93.06 68 ILE A C 1
ATOM 532 O O . ILE A 1 68 ? -3.921 -1.225 15.482 1.00 93.06 68 ILE A O 1
ATOM 536 N N . GLN A 1 69 ? -1.935 -2.109 15.988 1.00 93.38 69 GLN A N 1
ATOM 537 C CA . GLN A 1 69 ? -2.461 -3.022 17.003 1.00 93.38 69 GLN A CA 1
ATOM 538 C C . GLN A 1 69 ? -3.165 -2.297 18.170 1.00 93.38 69 GLN A C 1
ATOM 540 O O . GLN A 1 69 ? -4.265 -2.727 18.543 1.00 93.38 69 GLN A O 1
ATOM 545 N N . PRO A 1 70 ? -2.639 -1.178 18.713 1.00 96.31 70 PRO A N 1
ATOM 546 C CA . PRO A 1 70 ? -3.363 -0.361 19.686 1.00 96.31 70 PRO A CA 1
ATOM 547 C C . PRO A 1 70 ? -4.691 0.185 19.154 1.00 96.31 70 PRO A C 1
ATOM 549 O O . PRO A 1 70 ? -5.702 0.100 19.853 1.00 96.31 70 PRO A O 1
ATOM 552 N N . LEU A 1 71 ? -4.725 0.691 17.914 1.00 95.81 71 LEU A N 1
ATOM 553 C CA . LEU A 1 71 ? -5.962 1.180 17.295 1.00 95.81 71 LEU A CA 1
ATOM 554 C C . LEU A 1 71 ? -6.978 0.051 17.111 1.00 95.81 71 LEU A C 1
ATOM 556 O O . LEU A 1 71 ? -8.125 0.181 17.532 1.00 95.81 71 LEU A O 1
ATOM 560 N N . ILE A 1 72 ? -6.556 -1.087 16.561 1.00 94.38 72 ILE A N 1
ATOM 561 C CA . ILE A 1 72 ? -7.412 -2.267 16.396 1.00 94.38 72 ILE A CA 1
ATOM 562 C C . ILE A 1 72 ? -7.977 -2.719 17.747 1.00 94.38 72 ILE A C 1
ATOM 564 O O . ILE A 1 72 ? -9.169 -2.999 17.853 1.00 94.38 72 ILE A O 1
ATOM 568 N N . THR A 1 73 ? -7.163 -2.721 18.804 1.00 94.56 73 THR A N 1
ATOM 569 C CA . THR A 1 73 ? -7.606 -3.080 20.160 1.00 94.56 73 THR A CA 1
ATOM 570 C C . THR A 1 73 ? -8.624 -2.080 20.707 1.00 94.56 73 THR A C 1
ATOM 572 O O . THR A 1 73 ? -9.681 -2.485 21.192 1.00 94.56 73 THR A O 1
ATOM 575 N N . LYS A 1 74 ? -8.347 -0.774 20.589 1.00 96.62 74 LYS A N 1
ATOM 576 C CA . LYS A 1 74 ? -9.249 0.317 20.996 1.00 96.62 74 LYS A CA 1
ATOM 577 C C . LYS A 1 74 ? -10.622 0.162 20.339 1.00 96.62 74 LYS A C 1
ATOM 579 O O . LYS A 1 74 ? -11.637 0.149 21.031 1.00 96.62 74 LYS A O 1
ATOM 584 N N . TYR A 1 75 ? -10.648 0.000 19.019 1.00 95.44 75 TYR A N 1
ATOM 585 C CA . TYR A 1 75 ? -11.888 -0.087 18.251 1.00 95.44 75 TYR A CA 1
ATOM 586 C C . TYR A 1 75 ? -12.608 -1.433 18.403 1.00 95.44 75 TYR A C 1
ATOM 588 O O . TYR A 1 75 ? -13.835 -1.461 18.403 1.00 95.44 75 TYR A O 1
ATOM 596 N N . SER A 1 76 ? -11.881 -2.533 18.614 1.00 93.50 76 SER A N 1
ATOM 597 C CA . SER A 1 76 ? -12.463 -3.839 18.961 1.00 93.50 76 SER A CA 1
ATOM 598 C C . SER A 1 76 ? -13.170 -3.793 20.321 1.00 93.50 76 SER A C 1
ATOM 600 O O . SER A 1 76 ? -14.310 -4.233 20.456 1.00 93.50 76 SER A O 1
ATOM 602 N N . ASN A 1 77 ? -12.541 -3.185 21.331 1.00 93.94 77 ASN A N 1
ATOM 603 C CA . ASN A 1 77 ? -13.163 -3.004 22.643 1.00 93.94 77 ASN A CA 1
ATOM 604 C C . ASN A 1 77 ? -14.391 -2.088 22.572 1.00 93.94 77 ASN A C 1
ATOM 606 O O . ASN A 1 77 ? -15.403 -2.379 23.205 1.00 93.94 77 ASN A O 1
ATOM 610 N N . LEU A 1 78 ? -14.326 -1.023 21.769 1.00 94.19 78 LEU A N 1
ATOM 611 C CA . LEU A 1 78 ? -15.469 -0.144 21.538 1.00 94.19 78 LEU A CA 1
ATOM 612 C C . LEU A 1 78 ? -16.628 -0.885 20.854 1.00 94.19 78 LEU A C 1
ATOM 614 O O . LEU A 1 78 ? -17.774 -0.732 21.266 1.00 94.19 78 LEU A O 1
ATOM 618 N N . ASN A 1 79 ? -16.337 -1.740 19.869 1.00 92.31 79 ASN A N 1
ATOM 619 C CA . ASN A 1 79 ? -17.356 -2.567 19.222 1.00 92.31 79 ASN A CA 1
ATOM 620 C C . ASN A 1 79 ? -18.053 -3.500 20.223 1.00 92.31 79 ASN A C 1
ATOM 622 O O . ASN A 1 79 ? -19.277 -3.591 20.209 1.00 92.31 79 ASN A O 1
ATOM 626 N N . LYS A 1 80 ? -17.296 -4.135 21.131 1.00 91.31 80 LYS A N 1
ATOM 627 C CA . LYS A 1 80 ? -17.857 -4.977 22.205 1.00 91.31 80 LYS A CA 1
ATOM 628 C C . LYS A 1 80 ? -18.745 -4.195 23.173 1.00 91.31 80 LYS A C 1
ATOM 630 O O . LYS A 1 80 ? -19.748 -4.712 23.650 1.00 91.31 80 LYS A O 1
ATOM 635 N N . GLN A 1 81 ? -18.380 -2.952 23.485 1.00 91.81 81 GLN A N 1
ATOM 636 C CA . GLN A 1 81 ? -19.228 -2.083 24.303 1.00 91.81 81 GLN A CA 1
ATOM 637 C C . GLN A 1 81 ? -20.530 -1.762 23.571 1.00 91.81 81 GLN A C 1
ATOM 639 O O . GLN A 1 81 ? -21.607 -1.906 24.145 1.00 91.81 81 GLN A O 1
ATOM 644 N N . TYR A 1 82 ? -20.448 -1.394 22.294 1.00 92.19 82 TYR A N 1
ATOM 645 C CA . TYR A 1 82 ? -21.627 -1.088 21.493 1.00 92.19 82 TYR A CA 1
ATOM 646 C C . TYR A 1 82 ? -22.541 -2.289 21.279 1.00 92.19 82 TYR A C 1
ATOM 648 O O . TYR A 1 82 ? -23.749 -2.123 21.398 1.00 92.19 82 TYR A O 1
ATOM 656 N N . SER A 1 83 ? -22.005 -3.488 21.048 1.00 88.94 83 SER A N 1
ATOM 657 C CA . SER A 1 83 ? -22.834 -4.692 20.906 1.00 88.94 83 SER A CA 1
ATOM 658 C C . SER A 1 83 ? -23.569 -5.068 22.196 1.00 88.94 83 SER A C 1
ATOM 660 O O . SER A 1 83 ? -24.592 -5.737 22.143 1.00 88.94 83 SER A O 1
ATOM 662 N N . SER A 1 84 ? -23.075 -4.630 23.360 1.00 90.00 84 SER A N 1
ATOM 663 C CA . SER A 1 84 ? -23.767 -4.815 24.644 1.00 90.00 84 SER A CA 1
ATOM 664 C C . SER A 1 84 ? -24.815 -3.741 24.958 1.00 90.00 84 SER A C 1
ATOM 666 O O . SER A 1 84 ? -25.657 -3.955 25.827 1.00 90.00 84 SER A O 1
ATOM 668 N N . GLN A 1 85 ? -24.746 -2.579 24.298 1.00 90.19 85 GLN A N 1
ATOM 669 C CA . GLN A 1 85 ? -25.580 -1.405 24.596 1.00 90.19 85 GLN A CA 1
ATOM 670 C C . GLN A 1 85 ? -26.665 -1.153 23.548 1.00 90.19 85 GLN A C 1
ATOM 672 O O . GLN A 1 85 ? -27.696 -0.571 23.874 1.00 90.19 85 GLN A O 1
ATOM 677 N N . TYR A 1 86 ? -26.430 -1.576 22.308 1.00 91.25 86 TYR A N 1
ATOM 678 C CA . TYR A 1 86 ? -27.281 -1.305 21.156 1.00 91.25 86 TYR A CA 1
ATOM 679 C C . TYR A 1 86 ? -27.620 -2.606 20.430 1.00 91.25 86 TYR A C 1
ATOM 681 O O . TYR A 1 86 ? -26.823 -3.542 20.430 1.00 91.25 86 TYR A O 1
ATOM 689 N N . ASP A 1 87 ? -28.769 -2.634 19.758 1.00 88.12 87 ASP A N 1
ATOM 690 C CA . ASP A 1 87 ? -29.206 -3.769 18.942 1.00 88.12 87 ASP A CA 1
ATOM 691 C C . ASP A 1 87 ? -29.759 -3.296 17.585 1.00 88.12 87 ASP A C 1
ATOM 693 O O . ASP A 1 87 ? -30.091 -2.120 17.396 1.00 88.12 87 ASP A O 1
ATOM 697 N N . GLY A 1 88 ? -29.822 -4.205 16.614 1.00 88.44 88 GLY A N 1
ATOM 698 C CA . GLY A 1 88 ? -30.393 -3.961 15.290 1.00 88.44 88 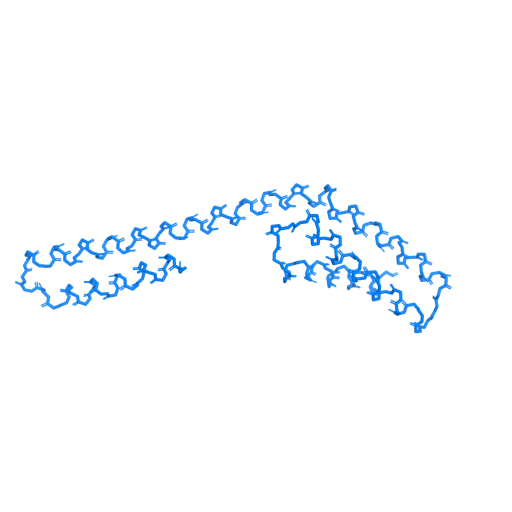GLY A CA 1
ATOM 699 C C . GLY A 1 88 ? -29.720 -2.818 14.517 1.00 88.44 88 GLY A C 1
ATOM 700 O O . GLY A 1 88 ? -28.501 -2.786 14.339 1.00 88.44 88 GLY A O 1
ATOM 701 N N . GLU A 1 89 ? -30.523 -1.880 14.006 1.00 91.38 89 GLU A N 1
ATOM 702 C CA . GLU A 1 89 ? -30.044 -0.786 13.147 1.00 91.38 89 GLU A CA 1
ATOM 703 C C . GLU A 1 89 ? -29.091 0.180 13.860 1.00 91.38 89 GLU A C 1
ATOM 705 O O . GLU A 1 89 ? -28.142 0.671 13.244 1.00 91.38 89 GLU A O 1
ATOM 710 N N . GLU A 1 90 ? -29.301 0.436 15.152 1.00 90.62 90 GLU A N 1
ATOM 711 C CA . GLU A 1 90 ? -28.467 1.369 15.913 1.00 90.62 90 GLU A CA 1
ATOM 712 C C . GLU A 1 90 ? -27.043 0.819 16.078 1.00 90.62 90 GLU A C 1
ATOM 714 O O . GLU A 1 90 ? -26.058 1.534 15.864 1.00 90.62 90 GLU A O 1
ATOM 719 N N . TYR A 1 91 ? -26.921 -0.489 16.325 1.00 90.75 91 TYR A N 1
ATOM 720 C CA . TYR A 1 91 ? -25.631 -1.176 16.344 1.00 90.75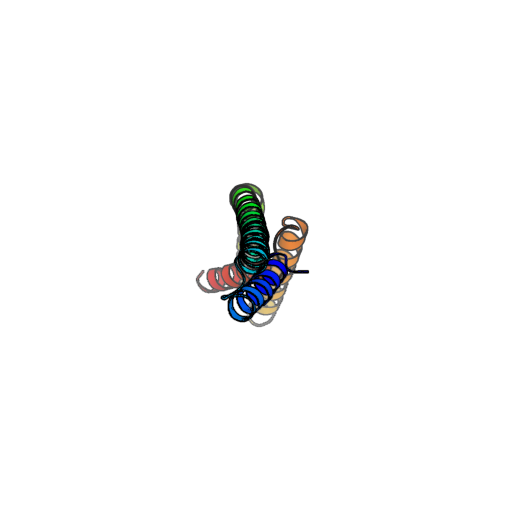 91 TYR A CA 1
ATOM 721 C C . TYR A 1 91 ? -24.922 -1.117 14.979 1.00 90.75 91 TYR A C 1
ATOM 723 O O . TYR A 1 91 ? -23.720 -0.836 14.906 1.00 90.75 91 TYR A O 1
ATOM 731 N N . ILE A 1 92 ? -25.658 -1.301 13.877 1.00 90.44 92 ILE A N 1
ATOM 732 C CA . ILE A 1 92 ? -25.103 -1.206 12.516 1.00 90.44 92 ILE A CA 1
ATOM 733 C C . ILE A 1 92 ? -24.547 0.200 12.247 1.00 90.44 92 ILE A C 1
ATOM 735 O O . ILE A 1 92 ? -23.437 0.336 11.720 1.00 90.44 92 ILE A O 1
ATOM 739 N N . GLN A 1 93 ? -25.268 1.255 12.639 1.00 93.56 93 GLN A N 1
ATOM 740 C CA . GLN A 1 93 ? -24.787 2.632 12.491 1.00 93.56 93 GLN A CA 1
ATOM 741 C C . GLN A 1 93 ? -23.511 2.876 13.303 1.00 93.56 93 GLN A C 1
ATOM 743 O O . GLN A 1 93 ? -22.541 3.434 12.780 1.00 93.56 93 GLN A O 1
ATOM 748 N N . LYS A 1 94 ? -23.470 2.391 14.548 1.00 93.62 94 LYS A N 1
ATOM 749 C CA . LYS A 1 94 ? -22.288 2.493 15.414 1.00 93.62 94 LYS A CA 1
ATOM 750 C C . LYS A 1 94 ? -21.078 1.756 14.851 1.00 93.62 94 LYS A C 1
ATOM 752 O O . LYS A 1 94 ? -19.952 2.247 14.933 1.00 93.62 94 LYS A O 1
ATOM 757 N N . ARG A 1 95 ? -21.292 0.631 14.177 1.00 91.50 95 ARG A N 1
ATOM 758 C CA . ARG A 1 95 ? -20.229 -0.068 13.451 1.00 91.50 95 ARG A CA 1
ATOM 759 C C . ARG A 1 95 ? -19.694 0.691 12.246 1.00 91.50 95 ARG A C 1
ATOM 761 O O . ARG A 1 95 ? -18.485 0.701 12.013 1.00 91.50 95 ARG A O 1
ATOM 768 N N . MET A 1 96 ? -20.565 1.341 11.479 1.00 93.06 96 MET A N 1
ATOM 769 C CA . MET A 1 96 ? -20.116 2.206 10.385 1.00 93.06 96 MET A CA 1
ATOM 770 C C . MET A 1 96 ? -19.305 3.396 10.912 1.00 93.06 96 MET A C 1
ATOM 772 O O . MET A 1 96 ? -18.318 3.785 10.288 1.00 93.06 96 MET A O 1
ATOM 776 N N . GLU A 1 97 ? -19.691 3.946 12.065 1.00 94.75 97 GLU A N 1
ATOM 777 C CA . GLU A 1 97 ? -18.949 4.999 12.763 1.00 94.75 97 GLU A CA 1
ATOM 778 C C . GLU A 1 97 ? -17.548 4.521 13.181 1.00 94.75 97 GLU A C 1
ATOM 780 O O . GLU A 1 97 ? -16.562 5.190 12.870 1.00 94.75 97 GLU A O 1
ATOM 785 N N . ILE A 1 98 ? -17.437 3.326 13.776 1.00 95.50 98 ILE A N 1
ATOM 786 C CA . ILE A 1 98 ? -16.149 2.694 14.113 1.00 95.50 98 ILE A CA 1
ATOM 787 C C . ILE A 1 98 ? -15.242 2.594 12.885 1.00 95.50 98 ILE A C 1
ATOM 789 O O . ILE A 1 98 ? -14.096 3.037 12.934 1.00 95.50 98 ILE A O 1
ATOM 793 N N . ASN A 1 99 ? -15.750 2.052 11.775 1.00 94.56 99 ASN A N 1
ATOM 794 C CA . ASN A 1 99 ? -14.944 1.855 10.571 1.00 94.56 99 ASN A CA 1
ATOM 795 C C . ASN A 1 99 ? -14.441 3.189 9.998 1.00 94.56 99 ASN A C 1
ATOM 797 O O . ASN A 1 99 ? -13.277 3.288 9.614 1.00 94.56 99 ASN A O 1
ATOM 801 N N . ARG A 1 100 ? -15.286 4.229 9.985 1.00 96.19 100 ARG A N 1
ATOM 802 C CA . ARG A 1 100 ? -14.903 5.577 9.527 1.00 96.19 100 ARG A CA 1
ATOM 803 C C . ARG A 1 100 ? -13.847 6.211 10.428 1.00 96.19 100 ARG A C 1
ATOM 805 O O . ARG A 1 100 ? -12.892 6.801 9.926 1.00 96.19 100 ARG A O 1
ATOM 812 N N . ASN A 1 101 ? -14.011 6.090 11.742 1.00 96.88 101 ASN A N 1
ATOM 813 C CA . ASN A 1 101 ? -13.081 6.672 12.704 1.00 96.88 101 ASN A CA 1
ATOM 814 C C . ASN A 1 101 ? -11.727 5.945 12.683 1.00 96.88 101 ASN A C 1
ATOM 816 O O . ASN A 1 101 ? -10.686 6.601 12.667 1.00 96.88 101 ASN A O 1
ATOM 820 N N . LEU A 1 102 ? -11.732 4.612 12.568 1.00 96.50 102 LEU A N 1
ATOM 821 C CA . LEU A 1 102 ? -10.522 3.818 12.366 1.00 96.50 102 LEU A CA 1
ATOM 822 C C . LEU A 1 102 ? -9.814 4.197 11.056 1.00 96.50 102 LEU A C 1
ATOM 824 O O . LEU A 1 102 ? -8.603 4.400 11.066 1.00 96.50 102 LEU A O 1
ATOM 828 N N . GLU A 1 103 ? -10.543 4.340 9.941 1.00 96.81 103 GLU A N 1
ATOM 829 C CA . GLU A 1 103 ? -9.966 4.769 8.654 1.00 96.81 103 GLU A CA 1
ATOM 830 C C . GLU A 1 103 ? -9.288 6.141 8.772 1.00 96.81 103 GLU A C 1
ATOM 832 O O . GLU A 1 103 ? -8.176 6.335 8.271 1.00 96.81 103 GLU A O 1
ATOM 837 N N . LYS A 1 104 ? -9.937 7.081 9.467 1.00 96.88 104 LYS A N 1
ATOM 838 C CA . LYS A 1 104 ? -9.408 8.425 9.707 1.00 96.88 104 LYS A CA 1
ATOM 839 C C . LYS A 1 104 ? -8.136 8.388 10.556 1.00 96.88 104 LYS A C 1
ATOM 841 O O . LYS A 1 104 ? -7.116 8.911 10.114 1.00 96.88 104 LYS A O 1
ATOM 846 N N . GLU A 1 105 ? -8.163 7.735 11.719 1.00 97.00 105 GLU A N 1
ATOM 847 C CA . GLU A 1 105 ? -6.988 7.653 12.601 1.00 97.00 105 GLU A CA 1
ATOM 848 C C . GLU A 1 105 ? -5.820 6.920 11.924 1.00 97.00 105 GLU A C 1
ATOM 850 O O . GLU A 1 105 ? -4.676 7.359 12.035 1.00 97.00 105 GLU A O 1
ATOM 855 N N . LEU A 1 106 ? -6.080 5.846 11.170 1.00 96.12 106 LEU A N 1
ATOM 856 C CA . LEU A 1 106 ? -5.037 5.158 10.405 1.00 96.12 106 LEU A CA 1
ATOM 857 C C . LEU A 1 106 ? -4.436 6.060 9.318 1.00 96.12 106 LEU A C 1
ATOM 859 O O . LEU A 1 106 ? -3.226 6.044 9.122 1.00 96.12 106 LEU A O 1
ATOM 863 N N . THR A 1 107 ? -5.252 6.865 8.636 1.00 95.56 107 THR A N 1
ATOM 864 C CA . THR A 1 107 ? -4.776 7.803 7.605 1.00 95.56 107 THR A CA 1
ATOM 865 C C . THR A 1 107 ? -3.901 8.907 8.202 1.00 95.56 107 THR A C 1
ATOM 867 O O . THR A 1 107 ? -2.873 9.258 7.624 1.00 95.56 107 THR A O 1
ATOM 870 N N . GLU A 1 108 ? -4.280 9.437 9.367 1.00 95.25 108 GLU A N 1
ATOM 871 C CA . GLU A 1 108 ? -3.515 10.468 10.077 1.00 95.25 108 GLU A CA 1
ATOM 872 C C . GLU A 1 108 ? -2.178 9.929 10.606 1.00 95.25 108 GLU A C 1
ATOM 874 O O . GLU A 1 108 ? -1.149 10.596 10.490 1.00 95.25 108 GLU A O 1
ATOM 879 N N . ASN A 1 109 ? -2.169 8.705 11.141 1.00 94.75 109 ASN A N 1
ATOM 880 C CA . ASN A 1 109 ? -0.973 8.115 11.742 1.00 94.75 109 ASN A CA 1
ATOM 881 C C . ASN A 1 109 ? -0.045 7.419 10.729 1.00 94.75 109 ASN A C 1
ATOM 883 O O . ASN A 1 109 ? 1.156 7.307 10.976 1.00 94.75 109 ASN A O 1
ATOM 887 N N . LEU A 1 110 ? -0.566 6.976 9.579 1.00 94.12 110 LEU A N 1
ATOM 888 C CA . LEU A 1 110 ? 0.183 6.246 8.548 1.00 94.12 110 LEU A CA 1
ATOM 889 C C . LEU A 1 110 ? 0.161 6.994 7.199 1.00 94.12 110 LEU A C 1
ATOM 891 O O . LEU A 1 110 ? -0.261 6.431 6.185 1.00 94.12 110 LEU A O 1
ATOM 895 N N . PRO A 1 111 ? 0.673 8.242 7.127 1.00 92.44 111 PRO A N 1
ATOM 896 C CA . PRO A 1 111 ? 0.547 9.104 5.943 1.00 92.44 111 PRO A CA 1
ATOM 897 C C . PRO A 1 111 ? 1.314 8.597 4.711 1.00 92.44 111 PRO A C 1
ATOM 899 O O . PRO A 1 111 ? 1.184 9.142 3.617 1.00 92.44 111 PRO A O 1
ATOM 902 N N . TYR A 1 112 ? 2.160 7.581 4.884 1.00 90.06 112 TYR A N 1
ATOM 903 C CA . TYR A 1 112 ? 2.937 6.960 3.815 1.00 90.06 112 TYR A CA 1
ATOM 904 C C . TYR A 1 112 ? 2.203 5.799 3.130 1.00 90.06 112 TYR A C 1
ATOM 906 O O . TYR A 1 112 ? 2.676 5.321 2.097 1.00 90.06 112 TYR A O 1
ATOM 914 N N . LEU A 1 113 ? 1.083 5.335 3.693 1.00 91.88 113 LEU A N 1
ATOM 915 C CA . LEU A 1 113 ? 0.239 4.318 3.080 1.00 91.88 113 LEU A CA 1
ATOM 916 C C . LEU A 1 113 ? -0.780 4.960 2.142 1.00 91.88 113 LEU A C 1
ATOM 918 O O . LEU A 1 113 ? -1.339 6.023 2.404 1.00 91.88 113 LEU A O 1
ATOM 922 N N . GLU A 1 114 ? -1.061 4.280 1.037 1.00 91.62 114 GLU A N 1
ATOM 923 C CA . GLU A 1 114 ? -2.115 4.697 0.123 1.00 91.62 114 GLU A CA 1
ATOM 924 C C . GLU A 1 114 ? -3.497 4.424 0.733 1.00 91.62 114 GLU A C 1
ATOM 926 O O . GLU A 1 114 ? -3.709 3.411 1.402 1.00 91.62 114 GLU A O 1
ATOM 931 N N . SER A 1 115 ? -4.490 5.260 0.405 1.00 91.56 115 SER A N 1
ATOM 932 C CA . SER A 1 115 ? -5.878 5.087 0.875 1.00 91.56 115 SER A CA 1
ATOM 933 C C . SER A 1 115 ? -6.418 3.672 0.625 1.00 91.56 115 SER A C 1
ATOM 935 O O . SER A 1 115 ? -7.114 3.107 1.465 1.00 91.56 115 SER A O 1
ATOM 937 N N . ARG A 1 116 ? -6.050 3.036 -0.496 1.00 93.81 116 ARG A N 1
ATOM 938 C CA . ARG A 1 116 ? -6.459 1.655 -0.796 1.00 93.81 116 ARG A CA 1
ATOM 939 C C . ARG A 1 116 ? -5.888 0.638 0.197 1.00 93.81 116 ARG A C 1
ATOM 941 O O . ARG A 1 116 ? -6.551 -0.357 0.474 1.00 93.81 116 ARG A O 1
ATOM 948 N N . GLN A 1 117 ? -4.673 0.853 0.699 1.00 92.88 117 GLN A N 1
ATOM 949 C CA . GLN A 1 117 ? -4.051 -0.013 1.702 1.00 92.88 117 GLN A CA 1
ATOM 950 C C . GLN A 1 117 ? -4.737 0.169 3.058 1.00 92.88 117 GLN A C 1
ATOM 952 O O . GLN A 1 117 ? -5.120 -0.823 3.668 1.00 92.88 117 GLN A O 1
ATOM 957 N N . ILE A 1 118 ? -5.000 1.417 3.462 1.00 95.06 118 ILE A N 1
ATOM 958 C CA . ILE A 1 118 ? -5.749 1.723 4.691 1.00 95.06 118 ILE A CA 1
ATOM 959 C C . ILE A 1 118 ? -7.145 1.089 4.661 1.00 95.06 118 ILE A C 1
ATOM 961 O O . ILE A 1 118 ? -7.534 0.389 5.594 1.00 95.06 118 ILE A O 1
ATOM 965 N N . LYS A 1 119 ? -7.870 1.229 3.545 1.00 95.50 119 LYS A N 1
ATOM 966 C CA . LYS A 1 119 ? -9.191 0.609 3.367 1.00 95.50 119 LYS A CA 1
ATOM 967 C C . LYS A 1 119 ? -9.168 -0.909 3.509 1.00 95.50 119 LYS A C 1
ATOM 969 O O . LYS A 1 119 ? -10.112 -1.467 4.054 1.00 95.50 119 LYS A O 1
ATOM 974 N N . LYS A 1 120 ? -8.112 -1.587 3.044 1.00 95.19 120 LYS A N 1
ATOM 975 C CA . LYS A 1 120 ? -7.975 -3.040 3.242 1.00 95.19 120 LYS A CA 1
ATOM 976 C C . LYS A 1 120 ? -7.884 -3.395 4.725 1.00 95.19 120 LYS A C 1
ATOM 978 O O . LYS A 1 120 ? -8.606 -4.285 5.150 1.00 95.19 120 LYS A O 1
ATOM 983 N N . ILE A 1 121 ? -7.085 -2.656 5.501 1.00 93.38 121 ILE A N 1
ATOM 984 C CA . ILE A 1 121 ? -6.960 -2.861 6.954 1.00 93.38 121 ILE A CA 1
ATOM 985 C C . ILE A 1 121 ? -8.330 -2.727 7.632 1.00 93.38 121 ILE A C 1
ATOM 987 O O . ILE A 1 121 ? -8.712 -3.587 8.418 1.00 93.38 121 ILE A O 1
ATOM 991 N N . VAL A 1 122 ? -9.099 -1.686 7.295 1.00 95.06 122 VAL A N 1
ATOM 992 C CA . VAL A 1 122 ? -10.436 -1.451 7.873 1.00 95.06 122 VAL A CA 1
ATOM 993 C C . VAL A 1 122 ? -11.437 -2.538 7.467 1.00 95.06 122 VAL A C 1
ATOM 995 O O . VAL A 1 122 ? -12.228 -2.988 8.293 1.00 95.06 122 VAL A O 1
ATOM 998 N N . ILE A 1 123 ? -11.406 -2.987 6.208 1.00 93.62 123 ILE A N 1
ATOM 999 C CA . ILE A 1 123 ? -12.262 -4.082 5.728 1.00 93.62 123 ILE A CA 1
ATOM 1000 C C . ILE A 1 123 ? -11.945 -5.377 6.477 1.00 93.62 123 ILE A C 1
ATOM 1002 O O . ILE A 1 123 ? -12.868 -6.056 6.923 1.00 93.62 123 ILE A O 1
ATOM 1006 N N . ASP A 1 124 ? -10.666 -5.720 6.614 1.00 94.25 124 ASP A N 1
ATOM 1007 C CA . ASP A 1 124 ? -10.255 -6.948 7.292 1.00 94.25 124 ASP A CA 1
ATOM 1008 C C . ASP A 1 124 ? -10.550 -6.871 8.795 1.00 94.25 124 ASP A C 1
ATOM 1010 O O . ASP A 1 124 ? -11.072 -7.826 9.358 1.00 94.25 124 ASP A O 1
ATOM 1014 N N . PHE A 1 125 ? -10.372 -5.705 9.426 1.00 93.62 125 PHE A N 1
ATOM 1015 C CA . PHE A 1 125 ? -10.859 -5.460 10.785 1.00 93.62 125 PHE A CA 1
ATOM 1016 C C . PHE A 1 125 ? -12.367 -5.717 10.906 1.00 93.62 125 PHE A C 1
ATOM 1018 O O . PHE A 1 125 ? -12.790 -6.462 11.785 1.00 93.62 125 PHE A O 1
ATOM 1025 N N . SER A 1 126 ? -13.178 -5.133 10.018 1.00 91.12 126 SER A N 1
ATOM 1026 C CA . SER A 1 126 ? -14.636 -5.275 10.062 1.00 91.12 126 SER A CA 1
ATOM 1027 C C . SER A 1 126 ? -15.084 -6.729 9.895 1.00 91.12 126 SER A C 1
ATOM 1029 O O . SER A 1 126 ? -16.000 -7.149 10.594 1.00 91.12 126 SER A O 1
ATOM 1031 N N . LYS A 1 127 ? -14.442 -7.496 9.004 1.00 91.62 127 LYS A N 1
ATOM 1032 C CA . LYS A 1 127 ? -14.726 -8.930 8.824 1.00 91.62 127 LYS A CA 1
ATOM 1033 C C . LYS A 1 127 ? -14.378 -9.746 10.063 1.00 91.62 127 LYS A C 1
ATOM 1035 O O . LYS A 1 127 ? -15.079 -10.695 10.391 1.00 91.62 127 LYS A O 1
ATOM 1040 N N . GLU A 1 128 ? -13.299 -9.392 10.745 1.00 89.88 128 GLU A N 1
ATOM 1041 C CA . GLU A 1 128 ? -12.860 -10.103 11.943 1.00 89.88 128 GLU A CA 1
ATOM 1042 C C . GLU A 1 128 ? -13.793 -9.817 13.122 1.00 89.88 128 GLU A C 1
ATOM 1044 O O . GLU A 1 128 ? -14.019 -10.702 13.942 1.00 89.88 128 GLU A O 1
ATOM 1049 N N . GLN A 1 129 ? -14.400 -8.627 13.166 1.00 84.12 129 GLN A N 1
ATOM 1050 C CA . GLN A 1 129 ? -15.476 -8.320 14.109 1.00 84.12 129 GLN A CA 1
ATOM 1051 C C . GLN A 1 129 ? -16.761 -9.111 13.823 1.00 84.12 129 GLN A C 1
ATOM 1053 O O . GLN A 1 129 ? -17.471 -9.421 14.766 1.00 84.12 129 GLN A O 1
ATOM 1058 N N . ASP A 1 130 ? -17.051 -9.469 12.565 1.00 79.00 130 ASP A N 1
ATOM 1059 C CA . ASP A 1 130 ? -18.220 -10.301 12.214 1.00 79.00 130 ASP A CA 1
ATOM 1060 C C . ASP A 1 130 ? -18.097 -11.758 12.707 1.00 79.00 130 ASP A C 1
ATOM 1062 O O . ASP A 1 130 ? -19.081 -12.494 12.712 1.00 79.00 130 ASP A O 1
ATOM 1066 N N . LYS A 1 131 ? -16.887 -12.198 13.077 1.00 78.69 131 LYS A N 1
ATOM 1067 C CA . LYS A 1 131 ? -16.607 -13.560 13.564 1.00 78.69 131 LYS A CA 1
ATOM 1068 C C . LYS A 1 131 ? -16.658 -13.688 15.092 1.00 78.69 131 LYS A C 1
ATOM 1070 O O . LYS A 1 131 ? -16.574 -14.813 15.585 1.00 78.69 131 LYS A O 1
ATOM 1075 N N . LEU A 1 132 ? -16.683 -12.564 15.810 1.00 59.69 132 LEU A N 1
ATOM 1076 C CA . LEU A 1 132 ? -16.664 -12.476 17.275 1.00 59.69 132 LEU A CA 1
ATOM 1077 C C . LEU A 1 132 ? -18.084 -12.379 17.832 1.00 59.69 132 LEU A C 1
ATOM 1079 O O . LEU A 1 132 ? -18.289 -12.950 18.924 1.00 59.69 132 LEU A O 1
#

Sequence (132 aa):
MDTKKIGIAIIVVGLSLCVMFIDSYKYLVSALTVVILGFLITLIGYLADVKKQKFINDKLNEDIERIIQPLITKYSNLNKQYSSQYDGEEYIQKRMEINRNLEKELTENLPYLESRQIKKIVIDFSKEQDKL

Secondary structure (DSSP, 8-state):
--HHHHHHHHHHHHHHHHHHTTT-HHHHHHHHHHHHHHHHHHHHHHHHHHHHHHHHHHHHHHHIIIIIHHHHHHHHHHHHHHHHH--HHHHHHHHHHHHHHHHHHHHHH-TTS-HHHHHHHHHHHHHHHTT-

Radius of gyration: 25.72 Å; Cα contacts (8 Å, |Δi|>4): 88; chains: 1; bounding box: 60×24×67 Å